Protein AF-A0A4Q7DS87-F1 (afdb_monomer_lite)

Secondary structure (DSSP, 8-state):
-----HHHHHHHHHHHHHHHHT-TTTGGGHHHHHHHHHHHHHHHHHH--SS-HHHHHHHHHHHHHHHHHHHHHHHHHS--SBSSHHHHHHHHHTT---TT-EEEEE--EEEEETTEEEEEETTTEEEEE-TTTTTT--TT-EEEEEE-S--EEETTEEEEEEEE-

pLDDT: mean 82.45, std 10.64, range [42.06, 93.94]

Sequence (165 aa):
MKKLNMNYLCLVIGISSMILSFFDGIRALSLPLGIIGVLLAIIFITKNKQGGKTLLILALIISFLSVPLAYSMTALSHHTDYPSVETFQKALDDNENLTGKTVRFKVTDVSAASGFYSVRAGDDIAFYISKTDIKGIQKGDTVTIKVKSKAADVLGIYLMNGKVE

Foldseek 3Di:
DPPDPLLVVLQVLLVVLQVLLQDPVRNVVSLVSLVVSQVSLVVCCVPDPDDRNVSSVVSNVSSVVSVVSSVVVVVVVPDAPAAAPVVVVVCVVVVHFQAQGKYKAAFQAWDDDPQWIWTDHPDAEIETEHPVQCPPDGHGDIWMWHFHDRWDGDPNHTYTYTGTD

Structure (mmCIF, N/CA/C/O backbone):
data_AF-A0A4Q7DS87-F1
#
_entry.id   AF-A0A4Q7DS87-F1
#
loop_
_atom_site.group_PDB
_atom_site.id
_atom_site.type_symbol
_atom_site.label_atom_id
_atom_site.label_alt_id
_atom_site.label_comp_id
_atom_site.label_asym_id
_atom_site.label_entity_id
_atom_site.label_seq_id
_atom_site.pdbx_PDB_ins_code
_atom_site.Cartn_x
_atom_site.Cartn_y
_atom_site.Cartn_z
_atom_site.occupancy
_atom_site.B_iso_or_equiv
_atom_site.auth_seq_id
_atom_site.auth_comp_id
_atom_site.auth_asym_id
_atom_site.auth_atom_id
_atom_site.pdbx_PDB_model_num
ATOM 1 N N . MET A 1 1 ? -33.649 21.245 30.836 1.00 42.06 1 MET A N 1
ATOM 2 C CA . MET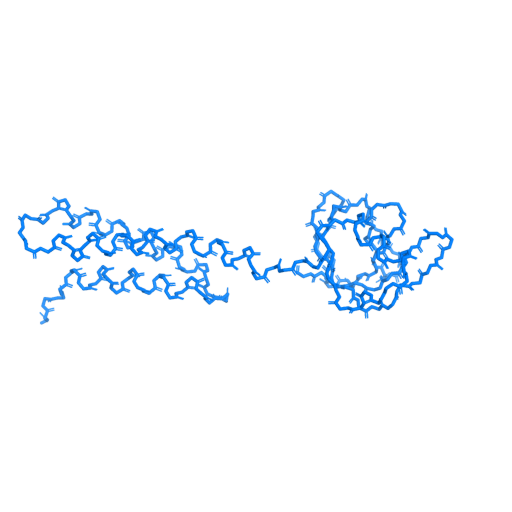 A 1 1 ? -32.709 20.339 30.134 1.00 42.06 1 MET A CA 1
ATOM 3 C C . MET A 1 1 ? -33.189 18.900 30.302 1.00 42.06 1 MET A C 1
ATOM 5 O O . MET A 1 1 ? -33.241 18.425 31.429 1.00 42.06 1 MET A O 1
ATOM 9 N N . LYS A 1 2 ? -33.628 18.231 29.222 1.00 48.12 2 LYS A N 1
ATOM 10 C CA . LYS A 1 2 ? -34.030 16.810 29.262 1.00 48.12 2 LYS A CA 1
ATOM 11 C C . LYS A 1 2 ? -32.826 15.976 29.717 1.00 48.12 2 LYS A C 1
ATOM 13 O O . LYS A 1 2 ? -31.748 16.145 29.155 1.00 48.12 2 LYS A O 1
ATOM 18 N N . LYS A 1 3 ? -32.998 15.102 30.718 1.00 55.47 3 LYS A N 1
ATOM 19 C CA . LYS A 1 3 ? -31.991 14.096 31.101 1.00 55.47 3 LYS A CA 1
ATOM 20 C C . LYS A 1 3 ? -31.642 13.296 29.847 1.00 55.47 3 LYS A C 1
ATOM 22 O O . LYS A 1 3 ? -32.454 12.495 29.390 1.00 55.47 3 LYS A O 1
ATOM 27 N N . LEU A 1 4 ? -30.474 13.560 29.268 1.00 59.34 4 LEU A N 1
ATOM 28 C CA . LEU A 1 4 ? -29.969 12.785 28.146 1.00 59.34 4 LEU A CA 1
ATOM 29 C C . LEU A 1 4 ? -29.864 11.333 28.624 1.00 59.34 4 LEU A C 1
ATOM 31 O O . LEU A 1 4 ? -29.213 11.058 29.635 1.00 59.34 4 LEU A O 1
ATOM 35 N N . ASN A 1 5 ? -30.573 10.418 27.966 1.00 77.94 5 ASN A N 1
ATOM 36 C CA . ASN A 1 5 ? -30.560 9.021 28.367 1.00 77.94 5 ASN A CA 1
ATOM 37 C C . ASN A 1 5 ? -29.197 8.431 27.992 1.00 77.94 5 ASN A C 1
ATOM 39 O O . ASN A 1 5 ? -28.902 8.197 26.822 1.00 77.94 5 ASN A O 1
ATOM 43 N N . MET A 1 6 ? -28.354 8.237 29.001 1.00 72.69 6 MET A N 1
ATOM 44 C CA . MET A 1 6 ? -26.935 7.939 28.824 1.00 72.69 6 MET A CA 1
ATOM 45 C C . MET A 1 6 ? -26.671 6.603 28.112 1.00 72.69 6 MET A C 1
ATOM 47 O O . MET A 1 6 ? -25.648 6.449 27.447 1.00 72.69 6 MET A O 1
ATOM 51 N N . ASN A 1 7 ? -27.636 5.677 28.157 1.00 76.81 7 ASN A N 1
ATOM 52 C CA . ASN A 1 7 ? -27.593 4.434 27.383 1.00 76.81 7 ASN A CA 1
ATOM 53 C C . ASN A 1 7 ? -27.665 4.707 25.871 1.00 76.81 7 ASN A C 1
ATOM 55 O O . ASN A 1 7 ? -26.935 4.093 25.098 1.00 76.81 7 ASN A O 1
ATOM 59 N N . TYR A 1 8 ? -28.508 5.658 25.453 1.00 79.88 8 TYR A N 1
ATOM 60 C CA . TYR A 1 8 ? -28.627 6.049 24.046 1.00 79.88 8 TYR A CA 1
ATOM 61 C C . TYR A 1 8 ? -27.374 6.772 23.565 1.00 79.88 8 TYR A C 1
ATOM 63 O O . TYR A 1 8 ? -26.959 6.555 22.435 1.00 79.88 8 TYR A O 1
ATOM 71 N N . LEU A 1 9 ? -26.734 7.574 24.422 1.00 82.38 9 LEU A N 1
ATOM 72 C CA . LEU A 1 9 ? -25.475 8.230 24.070 1.00 82.38 9 LEU A CA 1
ATOM 73 C C . LEU A 1 9 ? -24.378 7.201 23.749 1.00 82.38 9 LEU A C 1
ATOM 75 O O . LEU A 1 9 ? -23.743 7.304 22.705 1.00 82.38 9 LEU A O 1
ATOM 79 N N . CYS A 1 10 ? -24.196 6.183 24.598 1.00 79.75 10 CYS A N 1
ATOM 80 C CA . CYS A 1 10 ? -23.199 5.131 24.360 1.00 79.75 10 CYS A CA 1
ATOM 81 C C . CYS A 1 10 ? -23.488 4.351 23.069 1.00 79.75 10 CYS A C 1
ATOM 83 O O . CYS A 1 10 ? -22.575 4.054 22.303 1.00 79.75 10 CYS A O 1
ATOM 85 N N . LEU A 1 11 ? -24.764 4.055 22.808 1.00 81.38 11 LEU A N 1
ATOM 86 C CA . LEU A 1 11 ? -25.187 3.350 21.602 1.00 81.38 11 LEU A CA 1
ATOM 87 C C . LEU A 1 11 ? -24.961 4.191 20.336 1.00 81.38 11 LEU A C 1
ATOM 89 O O . LEU A 1 11 ? -24.443 3.673 19.353 1.00 81.38 11 LEU A O 1
ATOM 93 N N . VAL A 1 12 ? -25.273 5.490 20.371 1.00 86.12 12 VAL A N 1
ATOM 94 C CA . VAL A 1 12 ? -25.008 6.412 19.254 1.00 86.12 12 VAL A CA 1
ATOM 95 C C . VAL A 1 12 ? -23.510 6.527 18.982 1.00 86.12 12 VAL A C 1
ATOM 97 O O . VAL A 1 12 ? -23.111 6.503 17.820 1.00 86.12 12 VAL A O 1
ATOM 100 N N . ILE A 1 13 ? -22.676 6.602 20.025 1.00 85.38 13 ILE A N 1
ATOM 101 C CA . ILE A 1 13 ? -21.213 6.646 19.881 1.00 85.38 13 ILE A CA 1
ATOM 102 C C . ILE A 1 13 ? -20.694 5.360 19.224 1.00 85.38 13 ILE A C 1
ATOM 104 O O . ILE A 1 13 ? -19.942 5.449 18.257 1.00 85.38 13 ILE A O 1
ATOM 108 N N . GLY A 1 14 ? -21.139 4.184 19.683 1.00 81.50 14 GLY A N 1
ATOM 109 C CA . GLY A 1 14 ? -20.726 2.901 19.105 1.00 81.50 14 GLY A CA 1
ATOM 110 C C . GLY A 1 14 ? -21.182 2.719 17.654 1.00 81.50 14 GLY A C 1
ATOM 111 O O . GLY A 1 14 ? -20.397 2.322 16.798 1.00 81.50 14 GLY A O 1
ATOM 112 N N . ILE A 1 15 ? -22.432 3.072 17.335 1.00 84.69 15 ILE A N 1
ATOM 113 C CA . ILE A 1 15 ? -22.921 3.032 15.946 1.00 84.69 15 ILE A CA 1
ATOM 114 C C . ILE A 1 15 ? -22.125 4.004 15.072 1.00 84.69 15 ILE A C 1
ATOM 116 O O . ILE A 1 15 ? -21.725 3.648 13.967 1.00 84.69 15 ILE A O 1
ATOM 120 N N . SER A 1 16 ? -21.850 5.211 15.566 1.00 84.69 16 SER A N 1
ATOM 121 C CA . SER A 1 16 ? -21.072 6.203 14.821 1.00 84.69 16 SER A CA 1
ATOM 122 C C . SER A 1 16 ? -19.641 5.724 14.575 1.00 84.69 16 SER A C 1
ATOM 124 O O . SER A 1 16 ?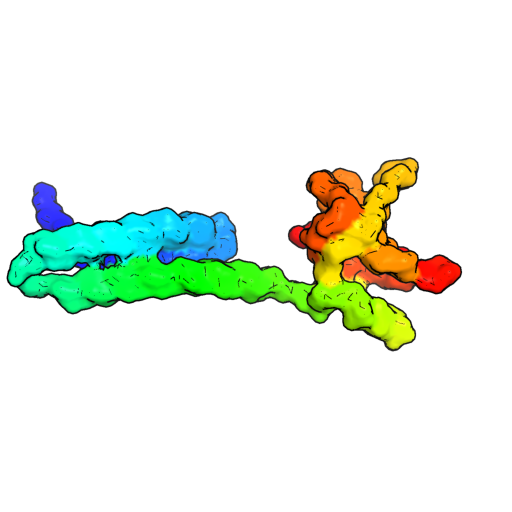 -19.148 5.875 13.461 1.00 84.69 16 SER A O 1
ATOM 126 N N . SER A 1 17 ? -18.982 5.096 15.558 1.00 85.56 17 SER A N 1
ATOM 127 C CA . SER A 1 17 ? -17.633 4.545 15.365 1.00 85.56 17 SER A CA 1
ATOM 128 C C . SER A 1 17 ? -17.635 3.426 14.325 1.00 85.56 17 SER A C 1
ATOM 130 O O . SER A 1 17 ? -16.766 3.388 13.454 1.00 85.56 17 SER A O 1
ATOM 132 N N . MET A 1 18 ? -18.655 2.566 14.350 1.00 82.88 18 MET A N 1
ATOM 133 C CA . MET A 1 18 ? -18.830 1.513 13.358 1.00 82.88 18 MET A CA 1
ATOM 134 C C . MET A 1 18 ? -19.063 2.087 11.957 1.00 82.88 18 MET A C 1
ATOM 136 O O . MET A 1 18 ? -18.384 1.668 11.027 1.00 82.88 18 MET A O 1
ATOM 140 N N . ILE A 1 19 ? -19.943 3.077 11.788 1.00 85.69 19 ILE A N 1
ATOM 141 C CA . ILE A 1 19 ? -20.184 3.717 10.484 1.00 85.69 19 ILE A CA 1
ATOM 142 C C . ILE A 1 19 ? -18.905 4.382 9.960 1.00 85.69 19 ILE A C 1
ATOM 144 O O . ILE A 1 19 ? -18.538 4.181 8.805 1.00 85.69 19 ILE A O 1
ATOM 148 N N . LEU A 1 20 ? -18.186 5.120 10.809 1.00 84.12 20 LEU A N 1
ATOM 149 C CA . LEU A 1 20 ? -16.932 5.781 10.432 1.00 84.12 20 LEU A CA 1
ATOM 150 C C . LEU A 1 20 ? -15.849 4.793 9.987 1.00 84.12 20 LEU A C 1
ATOM 152 O O . LEU A 1 20 ? -15.017 5.153 9.158 1.00 84.12 20 LEU A O 1
ATOM 156 N N . SER A 1 21 ? -15.868 3.551 10.483 1.00 80.94 21 SER A N 1
ATOM 157 C CA . SER A 1 21 ? -14.902 2.526 10.068 1.00 80.94 21 SER A CA 1
ATOM 158 C C . SER A 1 21 ? -14.974 2.200 8.568 1.00 80.94 21 SER A C 1
ATOM 160 O O . SER A 1 21 ? -13.976 1.772 7.988 1.00 80.94 21 SER A O 1
ATOM 162 N N . PHE A 1 22 ? -16.103 2.478 7.907 1.00 79.25 22 PHE A N 1
ATOM 163 C CA . PHE A 1 22 ? -16.284 2.238 6.474 1.00 79.25 22 PHE A CA 1
ATOM 164 C C . PHE A 1 22 ? -15.752 3.368 5.578 1.00 79.25 22 PHE A C 1
ATOM 166 O O . PHE A 1 22 ? -15.488 3.121 4.406 1.00 79.25 22 PHE A O 1
ATOM 173 N N . PHE A 1 23 ? -15.545 4.586 6.089 1.00 79.94 23 PHE A N 1
ATOM 174 C CA . PHE A 1 23 ? -15.173 5.744 5.262 1.00 79.94 23 PHE A CA 1
ATOM 175 C C . PHE A 1 23 ? -13.662 6.002 5.272 1.00 79.94 23 PHE A C 1
ATOM 177 O O . PHE A 1 23 ? -13.151 6.536 6.252 1.00 79.94 23 PHE A O 1
ATOM 184 N N . ASP A 1 24 ? -12.958 5.712 4.170 1.00 68.62 24 ASP A N 1
ATOM 185 C CA . ASP A 1 24 ? -11.487 5.819 4.069 1.00 68.62 24 ASP A CA 1
ATOM 186 C C . ASP A 1 24 ? -10.922 7.169 4.554 1.00 68.62 24 ASP A C 1
ATOM 188 O O . ASP A 1 24 ? -9.965 7.198 5.324 1.00 68.62 24 ASP A O 1
ATOM 192 N N . GLY A 1 25 ? -11.544 8.293 4.181 1.00 71.69 25 GLY A N 1
ATOM 193 C CA . GLY A 1 25 ? -11.026 9.631 4.506 1.00 71.69 25 GLY A CA 1
ATOM 194 C C . GLY A 1 25 ? -11.108 10.028 5.986 1.00 71.69 25 GLY A C 1
ATOM 195 O O . GLY A 1 25 ? -10.338 10.870 6.438 1.00 71.69 25 GLY A O 1
ATOM 196 N N . ILE A 1 26 ? -12.027 9.431 6.752 1.00 81.19 26 ILE A N 1
ATOM 197 C CA . ILE A 1 26 ? -12.259 9.756 8.173 1.00 81.19 26 ILE A CA 1
ATOM 198 C C . ILE A 1 26 ? -12.168 8.527 9.081 1.00 81.19 26 ILE A C 1
ATOM 200 O O . ILE A 1 26 ? -12.454 8.613 10.276 1.00 81.19 26 ILE A O 1
ATOM 204 N N . ARG A 1 27 ? -11.714 7.389 8.542 1.00 79.94 27 ARG A N 1
ATOM 205 C CA . ARG A 1 27 ? -11.611 6.108 9.250 1.00 79.94 27 ARG A CA 1
ATOM 206 C C . ARG A 1 27 ? -10.768 6.214 10.510 1.00 79.94 27 ARG A C 1
ATOM 208 O O . ARG A 1 27 ? -11.112 5.603 11.519 1.00 79.94 27 ARG A O 1
ATOM 215 N N . ALA A 1 28 ? -9.715 7.030 10.497 1.00 79.88 28 ALA A N 1
ATOM 216 C CA . ALA A 1 28 ? -8.871 7.268 11.666 1.00 79.88 28 ALA A CA 1
ATOM 217 C C . ALA A 1 28 ? -9.656 7.802 12.882 1.00 79.88 28 ALA A C 1
ATOM 219 O O . ALA A 1 28 ? -9.251 7.555 14.014 1.00 79.88 28 ALA A O 1
ATOM 220 N N . LEU A 1 29 ? -10.801 8.470 12.671 1.00 83.62 29 LEU A N 1
ATOM 221 C CA . LEU A 1 29 ? -11.678 8.953 13.743 1.00 83.62 29 LEU A CA 1
ATOM 222 C C . LEU A 1 29 ? -12.526 7.840 14.377 1.00 83.62 29 LEU A C 1
ATOM 224 O O . LEU A 1 29 ? -12.981 8.002 15.508 1.00 83.62 29 LEU A O 1
ATOM 228 N N . SER A 1 30 ? -12.712 6.701 13.698 1.00 85.25 30 SER A N 1
ATOM 229 C CA . SER A 1 30 ? -13.453 5.557 14.256 1.00 85.25 30 SER A CA 1
ATOM 230 C C . SER A 1 30 ? -12.769 4.977 15.496 1.00 85.25 30 SER A C 1
ATOM 232 O O . SER A 1 30 ? -13.447 4.578 16.439 1.00 85.25 30 SER A O 1
ATOM 234 N N . LEU A 1 31 ? -11.434 4.998 15.534 1.00 82.12 31 LEU A N 1
ATOM 235 C CA . LEU A 1 31 ? -10.625 4.420 16.604 1.00 82.12 31 LEU A CA 1
ATOM 236 C C . LEU A 1 31 ? -10.748 5.189 17.934 1.00 82.12 31 LEU A C 1
ATOM 238 O O . LEU A 1 31 ? -11.162 4.575 18.920 1.00 82.12 31 LEU A O 1
ATOM 242 N N . PRO A 1 32 ? -10.473 6.509 18.011 1.00 84.56 32 PRO A N 1
ATOM 243 C CA . PRO A 1 32 ? -10.670 7.257 19.250 1.00 84.56 32 PRO A CA 1
ATOM 244 C C . PRO A 1 32 ? -12.140 7.242 19.686 1.00 84.56 32 PRO A C 1
ATOM 246 O O . PRO A 1 32 ? -12.419 7.128 20.878 1.00 84.56 32 PRO A O 1
ATOM 249 N N . LEU A 1 33 ? -13.087 7.278 18.740 1.00 84.88 33 LEU A N 1
ATOM 250 C CA . LEU A 1 33 ? -14.515 7.245 19.052 1.00 84.88 33 LEU A CA 1
ATOM 251 C C . LEU A 1 33 ? -14.959 5.882 19.614 1.00 84.88 33 LEU A C 1
ATOM 253 O O . LEU A 1 33 ? -15.713 5.836 20.586 1.00 84.88 33 LEU A O 1
ATOM 257 N N . GLY A 1 34 ? -14.439 4.783 19.062 1.00 81.94 34 GLY A N 1
ATOM 258 C CA . GLY A 1 34 ? -14.659 3.427 19.564 1.00 81.94 34 GLY A CA 1
ATOM 259 C C . GLY A 1 34 ? -14.084 3.227 20.968 1.00 81.94 34 GLY A C 1
ATOM 260 O O . GLY A 1 34 ? -14.773 2.695 21.837 1.00 81.94 34 GLY A O 1
ATOM 261 N N . ILE A 1 35 ? -12.871 3.730 21.239 1.00 84.38 35 ILE A N 1
ATOM 262 C CA . ILE A 1 35 ? -12.259 3.687 22.582 1.00 84.38 35 ILE A CA 1
ATOM 263 C C . ILE A 1 35 ? -13.118 4.452 23.596 1.00 84.38 35 ILE A C 1
ATOM 265 O O . ILE A 1 35 ? -13.406 3.932 24.676 1.00 84.38 35 ILE A O 1
ATOM 269 N N . ILE A 1 36 ? -13.571 5.661 23.246 1.00 85.75 36 ILE A N 1
ATOM 270 C CA . ILE A 1 36 ? -14.464 6.460 24.098 1.00 85.75 36 ILE A CA 1
ATOM 271 C C . ILE A 1 36 ? -15.769 5.698 24.369 1.00 85.75 36 ILE A C 1
ATOM 273 O O . ILE A 1 36 ? -16.215 5.638 25.517 1.00 85.75 36 ILE A O 1
ATOM 277 N N . GLY A 1 37 ? -16.353 5.070 23.342 1.00 82.38 37 GLY A N 1
ATOM 278 C CA . GLY A 1 37 ? -17.555 4.242 23.468 1.00 82.38 37 GLY A CA 1
ATOM 279 C C . GLY A 1 37 ? -17.377 3.074 24.441 1.00 82.38 37 GLY A C 1
ATOM 280 O O . GLY A 1 37 ? -18.214 2.877 25.325 1.00 82.38 37 GLY A O 1
ATOM 281 N N . VAL A 1 38 ? -16.257 2.349 24.344 1.00 82.50 38 VAL A N 1
ATOM 282 C CA . VAL A 1 38 ? -15.924 1.236 25.250 1.00 82.50 38 VAL A CA 1
ATOM 283 C C . VAL A 1 38 ? -15.750 1.722 26.691 1.00 82.50 38 VAL A C 1
ATOM 285 O O . VAL A 1 38 ? -16.360 1.159 27.602 1.00 82.50 38 VAL A O 1
ATOM 288 N N . LEU A 1 39 ? -14.967 2.783 26.914 1.00 84.88 39 LEU A N 1
ATOM 289 C CA . LEU A 1 39 ? -14.719 3.320 28.257 1.00 84.88 39 LEU A CA 1
ATOM 290 C C . LEU A 1 39 ? -16.015 3.785 28.931 1.00 84.88 39 LEU A C 1
ATOM 292 O O . LEU A 1 39 ? -16.269 3.444 30.089 1.00 84.88 39 LEU A O 1
ATOM 296 N N . LEU A 1 40 ? -16.865 4.513 28.200 1.00 82.50 40 LEU A N 1
ATOM 297 C CA . LEU A 1 40 ? -18.162 4.956 28.711 1.00 82.50 40 LEU A CA 1
ATOM 298 C C . LEU A 1 40 ? -19.073 3.768 29.031 1.00 82.50 40 LEU A C 1
ATOM 300 O O . LEU A 1 40 ? -19.661 3.732 30.115 1.00 82.50 40 LEU A O 1
ATOM 304 N N . ALA A 1 41 ? -19.148 2.767 28.150 1.00 80.56 41 ALA A N 1
ATOM 305 C CA . ALA A 1 41 ? -19.952 1.574 28.391 1.00 80.56 41 ALA A CA 1
ATOM 306 C C . ALA A 1 41 ? -19.502 0.825 29.662 1.00 80.56 41 ALA A C 1
ATOM 308 O O . ALA A 1 41 ? -20.345 0.486 30.492 1.00 80.56 41 ALA A O 1
ATOM 309 N N . ILE A 1 42 ? -18.193 0.642 29.880 1.00 81.50 42 ILE A N 1
ATOM 310 C CA . ILE A 1 42 ? -17.648 -0.032 31.077 1.00 81.50 42 ILE A CA 1
ATOM 311 C C . ILE A 1 42 ? -17.982 0.740 32.364 1.00 81.50 42 ILE A C 1
ATOM 313 O O . ILE A 1 42 ? -18.456 0.151 33.344 1.00 81.50 42 ILE A O 1
ATOM 317 N N . ILE A 1 43 ? -17.778 2.062 32.370 1.00 81.94 43 ILE A N 1
ATOM 318 C CA . ILE A 1 43 ? -18.071 2.917 33.534 1.00 81.94 43 ILE A CA 1
ATOM 319 C C . ILE A 1 43 ? -19.565 2.862 33.884 1.00 81.94 43 ILE A C 1
ATOM 321 O O . ILE A 1 43 ? -19.939 2.804 35.058 1.00 81.94 43 ILE A O 1
ATOM 325 N N . PHE A 1 44 ? -20.443 2.853 32.880 1.00 76.19 44 PHE A N 1
ATOM 326 C CA . PHE A 1 44 ? -21.884 2.806 33.118 1.00 76.19 44 PHE A CA 1
ATOM 327 C C . PHE A 1 44 ? -22.390 1.415 33.500 1.00 76.19 44 PHE A C 1
ATOM 329 O O . PHE A 1 44 ? -23.280 1.320 34.344 1.00 76.19 44 PHE A O 1
ATOM 336 N N . ILE A 1 45 ? -21.809 0.338 32.967 1.00 76.44 45 ILE A N 1
ATOM 337 C CA . ILE A 1 45 ? -22.139 -1.032 33.389 1.00 76.44 45 ILE A CA 1
ATOM 338 C C . ILE A 1 45 ? -21.795 -1.239 34.872 1.00 76.44 45 ILE A C 1
ATOM 340 O O . ILE A 1 45 ? -22.590 -1.828 35.604 1.00 76.44 45 ILE A O 1
ATOM 344 N N . THR A 1 46 ? -20.650 -0.721 35.327 1.00 75.31 46 THR A N 1
ATOM 345 C CA . THR A 1 46 ? -20.196 -0.856 36.724 1.00 75.31 46 THR A CA 1
ATOM 346 C C . THR A 1 46 ? -20.979 0.024 37.701 1.00 75.31 46 THR A C 1
ATOM 348 O O . THR A 1 46 ? -21.233 -0.397 38.829 1.00 75.31 46 THR A O 1
ATOM 351 N N . LYS A 1 47 ? -21.423 1.217 37.281 1.00 72.38 47 LYS A N 1
ATOM 352 C CA . LYS A 1 47 ? -22.222 2.122 38.129 1.00 72.38 47 LYS A CA 1
ATOM 353 C C . LYS A 1 47 ? -23.721 1.812 38.169 1.00 72.38 47 LYS A C 1
ATOM 355 O O . LYS A 1 47 ? -24.383 2.195 39.133 1.00 72.38 47 LYS A O 1
ATOM 360 N N . ASN A 1 48 ? -24.288 1.172 37.146 1.00 62.75 48 ASN A N 1
ATOM 361 C CA . ASN A 1 48 ? -25.742 1.088 37.000 1.00 62.75 48 ASN A CA 1
ATOM 362 C C . ASN A 1 48 ? -26.332 -0.213 37.592 1.00 62.75 48 ASN A C 1
ATOM 364 O O . ASN A 1 48 ? -26.177 -1.304 37.038 1.00 62.75 48 ASN A O 1
ATOM 368 N N . LYS A 1 49 ? -27.054 -0.099 38.720 1.00 55.34 49 LYS A N 1
ATOM 369 C CA . LYS A 1 49 ? -27.684 -1.236 39.427 1.00 55.34 49 LYS A CA 1
ATOM 370 C C . LYS A 1 49 ? -29.024 -1.702 38.833 1.00 55.34 49 LYS A C 1
ATOM 372 O O . LYS A 1 49 ? -29.433 -2.817 39.142 1.00 55.34 49 LYS A O 1
ATOM 377 N N . GLN A 1 50 ? -29.688 -0.935 37.961 1.00 48.12 50 GLN A N 1
ATOM 378 C CA . GLN A 1 50 ? -31.035 -1.283 37.480 1.00 48.12 50 GLN A CA 1
ATOM 379 C C . GLN A 1 50 ? -31.277 -0.898 36.006 1.00 48.12 50 GLN A C 1
ATOM 381 O O . GLN A 1 50 ? -31.094 0.245 35.601 1.00 48.12 50 GLN A O 1
ATOM 386 N N . GLY A 1 51 ? -31.720 -1.876 35.204 1.00 53.88 51 GLY A N 1
ATOM 387 C CA . GLY A 1 51 ? -32.616 -1.659 34.055 1.00 53.88 51 GLY A CA 1
ATOM 388 C C . GLY A 1 51 ? -32.054 -1.346 32.658 1.00 53.88 51 GLY A C 1
ATOM 389 O O . GLY A 1 51 ? -32.851 -1.230 31.739 1.00 53.88 51 GLY A O 1
ATOM 390 N N . GLY A 1 52 ? -30.737 -1.227 32.440 1.00 61.06 52 GLY A N 1
ATOM 391 C CA . GLY A 1 52 ? -30.186 -0.830 31.121 1.00 61.06 52 GLY A CA 1
ATOM 392 C C . GLY A 1 52 ? -29.001 -1.646 30.599 1.00 61.06 52 GLY A C 1
ATOM 393 O O . GLY A 1 52 ? -28.347 -1.231 29.645 1.00 61.06 52 GLY A O 1
ATOM 394 N N . LYS A 1 53 ? -28.683 -2.781 31.234 1.00 68.38 53 LYS A N 1
ATOM 395 C CA . LYS A 1 53 ? -27.428 -3.513 30.988 1.00 68.38 53 LYS A CA 1
ATOM 396 C C . LYS A 1 53 ? -27.324 -4.076 29.567 1.00 68.38 53 LYS A C 1
ATOM 398 O O . LYS A 1 53 ? -26.244 -4.041 28.997 1.00 68.38 53 LYS A O 1
ATOM 403 N N . THR A 1 54 ? -28.426 -4.533 28.974 1.00 74.25 54 THR A N 1
ATOM 404 C CA . THR A 1 54 ? -28.442 -5.116 27.619 1.00 74.25 54 THR A CA 1
ATOM 405 C C . THR A 1 54 ? -28.043 -4.110 26.539 1.00 74.25 54 THR A C 1
ATOM 407 O O . THR A 1 54 ? -27.202 -4.418 25.702 1.00 74.25 54 THR A O 1
ATOM 410 N N . LEU A 1 55 ? -28.571 -2.883 26.596 1.00 71.44 55 LEU A N 1
ATOM 411 C CA . LEU A 1 55 ? -28.215 -1.801 25.669 1.00 71.44 55 LEU A CA 1
ATOM 412 C C . LEU A 1 55 ? -26.748 -1.376 25.805 1.00 71.44 55 LEU A C 1
ATOM 414 O O . LEU A 1 55 ? -26.087 -1.117 24.803 1.00 71.44 55 LEU A O 1
ATOM 418 N N . LEU A 1 56 ? -26.225 -1.329 27.033 1.00 76.25 56 LEU A N 1
ATOM 419 C CA . LEU A 1 56 ? -24.822 -0.987 27.278 1.00 76.25 56 LEU A CA 1
ATOM 420 C C . LEU A 1 56 ? -23.866 -2.093 26.812 1.00 76.25 56 LEU A C 1
ATOM 422 O O . LEU A 1 56 ? -22.823 -1.790 26.242 1.00 76.25 56 LEU A O 1
ATOM 426 N N . ILE A 1 57 ? -24.235 -3.364 27.003 1.00 80.25 57 ILE A N 1
ATOM 427 C CA . ILE A 1 57 ? -23.481 -4.511 26.478 1.00 80.25 57 ILE A CA 1
ATOM 428 C C . ILE A 1 57 ? -23.475 -4.482 24.945 1.00 80.25 57 ILE A C 1
ATOM 430 O O . ILE A 1 57 ? -22.427 -4.676 24.337 1.00 80.25 57 ILE A O 1
ATOM 434 N N . LEU A 1 58 ? -24.610 -4.175 24.311 1.00 79.69 58 LEU A N 1
ATOM 435 C CA . LEU A 1 58 ? -24.682 -4.033 22.857 1.00 79.69 58 LEU A CA 1
ATOM 436 C C . LEU A 1 58 ? -23.768 -2.902 22.353 1.00 79.69 58 LEU A C 1
ATOM 438 O O . LEU A 1 58 ? -23.009 -3.102 21.408 1.00 79.69 58 LEU A O 1
ATOM 442 N N . ALA A 1 59 ? -23.783 -1.740 23.015 1.00 78.19 59 ALA A 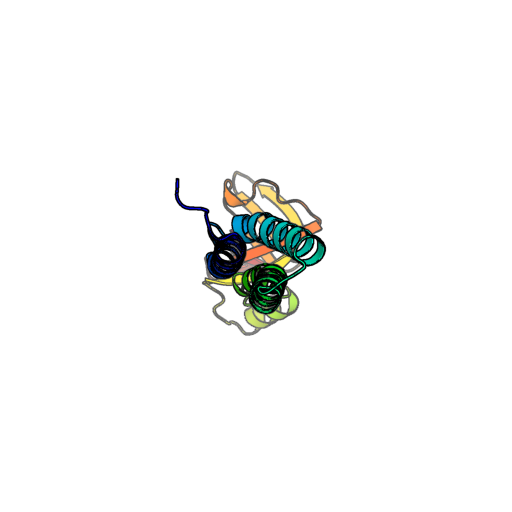N 1
ATOM 443 C CA . ALA A 1 59 ? -22.903 -0.619 22.684 1.00 78.19 59 ALA A CA 1
ATOM 444 C C . ALA A 1 59 ? -21.414 -0.975 22.840 1.00 78.19 59 ALA A C 1
ATOM 446 O O . ALA A 1 59 ? -20.599 -0.589 21.999 1.00 78.19 59 ALA A O 1
ATOM 447 N N . LEU A 1 60 ? -21.065 -1.745 23.877 1.00 83.19 60 LEU A N 1
ATOM 448 C CA . LEU A 1 60 ? -19.711 -2.256 24.091 1.00 83.19 60 LEU A CA 1
ATOM 449 C C . LEU A 1 60 ? -19.275 -3.161 22.932 1.00 83.19 60 LEU A C 1
ATOM 451 O O . LEU A 1 60 ? -18.200 -2.953 22.377 1.00 83.19 60 LEU A O 1
ATOM 455 N N . ILE A 1 61 ? -20.118 -4.127 22.545 1.00 85.56 61 ILE A N 1
ATOM 456 C CA . ILE A 1 61 ? -19.824 -5.070 21.457 1.00 85.56 61 ILE A CA 1
ATOM 457 C C . ILE A 1 61 ? -19.612 -4.316 20.143 1.00 85.56 61 ILE A C 1
ATOM 459 O O . ILE A 1 61 ? -18.606 -4.536 19.478 1.00 85.56 61 ILE A O 1
ATOM 463 N N . ILE A 1 62 ? -20.513 -3.393 19.793 1.00 81.62 62 ILE A N 1
ATOM 464 C CA . ILE A 1 62 ? -20.420 -2.611 18.550 1.00 81.62 62 ILE A CA 1
ATOM 465 C C . ILE A 1 62 ? -19.148 -1.750 18.538 1.00 81.62 62 ILE A C 1
ATOM 467 O O . ILE A 1 62 ? -18.421 -1.729 17.545 1.00 81.62 62 ILE A O 1
ATOM 471 N N . SER A 1 63 ? -18.838 -1.083 19.654 1.00 83.19 63 SER A N 1
ATOM 472 C CA . SER A 1 63 ? -17.633 -0.251 19.763 1.00 83.19 63 SER A CA 1
ATOM 473 C C . SER A 1 63 ? -16.362 -1.096 19.655 1.00 83.19 63 SER A C 1
ATOM 475 O O . SER A 1 63 ? -15.436 -0.725 18.935 1.00 83.19 63 SER A O 1
ATOM 477 N N . PHE A 1 64 ? -16.332 -2.263 20.303 1.00 82.25 64 PHE A N 1
ATOM 478 C CA . PHE A 1 64 ? -15.202 -3.186 20.232 1.00 82.25 64 PHE A CA 1
ATOM 479 C C . PHE A 1 64 ? -15.010 -3.753 18.822 1.00 82.25 64 PHE A C 1
ATOM 481 O O . PHE A 1 64 ? -13.884 -3.808 18.335 1.00 82.25 64 PHE A O 1
ATOM 488 N N . LEU A 1 65 ? -16.101 -4.111 18.139 1.00 84.38 65 LEU A N 1
ATOM 489 C CA . LEU A 1 65 ? -16.065 -4.670 16.788 1.00 84.38 65 LEU A CA 1
ATOM 490 C C . LEU A 1 65 ? -15.642 -3.636 15.731 1.00 84.38 65 LEU A C 1
ATOM 492 O O . LEU A 1 65 ? -15.069 -4.010 14.711 1.00 84.38 65 LEU A O 1
ATOM 496 N N . SER A 1 66 ? -15.871 -2.341 15.982 1.00 81.00 66 SER A N 1
ATOM 497 C CA . SER A 1 66 ? -15.500 -1.265 15.051 1.00 81.00 66 SER A CA 1
ATOM 498 C C . SER A 1 66 ? -13.986 -1.135 14.828 1.00 81.00 66 SER A C 1
ATOM 500 O O . SER A 1 66 ? -13.557 -0.776 13.732 1.00 81.00 66 SER A O 1
ATOM 502 N N . VAL A 1 67 ? -13.170 -1.496 15.825 1.00 76.19 67 VAL A N 1
ATOM 503 C CA . VAL A 1 67 ? -11.702 -1.412 15.751 1.00 76.19 67 VAL A CA 1
ATOM 504 C C . VAL A 1 67 ? -11.113 -2.405 14.734 1.00 76.19 67 VAL A C 1
ATOM 506 O O . VAL A 1 67 ? -10.474 -1.951 13.784 1.00 76.19 67 VAL A O 1
ATOM 509 N N . PRO A 1 68 ? -11.327 -3.735 14.839 1.00 79.31 68 PRO A N 1
ATOM 510 C CA . PRO A 1 68 ? -10.829 -4.677 13.837 1.00 79.31 68 PRO A CA 1
ATOM 511 C C . PRO A 1 68 ? -11.470 -4.463 12.458 1.00 79.31 68 PRO A C 1
ATOM 513 O O . PRO A 1 68 ? -10.821 -4.720 11.442 1.00 79.31 68 PRO A O 1
ATOM 516 N N . LEU A 1 69 ? -12.704 -3.944 12.388 1.00 78.38 69 LEU A N 1
ATOM 517 C CA . LEU A 1 69 ? -13.332 -3.586 11.113 1.00 78.38 69 LEU A CA 1
ATOM 518 C C . LEU A 1 69 ? -12.572 -2.461 10.396 1.00 78.38 69 LEU A C 1
ATOM 520 O O . LEU A 1 69 ? -12.282 -2.573 9.209 1.00 78.38 69 LEU A O 1
ATOM 524 N N . ALA A 1 70 ? -12.182 -1.407 11.117 1.00 73.31 70 ALA A N 1
ATOM 525 C CA . ALA A 1 70 ? -11.389 -0.321 10.545 1.00 73.31 70 ALA A CA 1
ATOM 526 C C . ALA A 1 70 ? -10.029 -0.826 10.020 1.00 73.31 70 ALA A C 1
ATOM 528 O O . ALA A 1 70 ? -9.608 -0.476 8.914 1.00 73.31 70 ALA A O 1
ATOM 529 N N . TYR A 1 71 ? -9.352 -1.699 10.772 1.00 70.69 71 TYR A N 1
ATOM 530 C CA . TYR A 1 71 ? -8.076 -2.273 10.335 1.00 70.69 71 TYR A CA 1
ATOM 531 C C . TYR A 1 71 ? -8.225 -3.192 9.114 1.00 70.69 71 TYR A C 1
ATOM 533 O O . TYR A 1 71 ? -7.460 -3.066 8.159 1.00 70.69 71 TYR A O 1
ATOM 541 N N . SER A 1 72 ? -9.227 -4.074 9.103 1.00 69.38 72 SER A N 1
ATOM 542 C CA . SER A 1 72 ? -9.467 -4.988 7.974 1.00 69.38 72 SER A CA 1
ATOM 543 C C . SER A 1 72 ? -9.869 -4.254 6.695 1.00 69.38 72 SER A C 1
ATOM 545 O O . SER A 1 72 ? -9.359 -4.581 5.626 1.00 69.38 72 SER A O 1
ATOM 547 N N . MET A 1 73 ? -10.689 -3.206 6.792 1.00 67.31 73 MET A N 1
ATOM 548 C CA . MET A 1 73 ? -11.037 -2.375 5.635 1.00 67.31 73 MET A CA 1
ATOM 549 C C . MET A 1 73 ? -9.832 -1.629 5.057 1.00 67.31 73 MET A C 1
ATOM 551 O O . MET A 1 73 ? -9.761 -1.429 3.851 1.00 67.31 73 MET A O 1
ATOM 555 N N . THR A 1 74 ? -8.849 -1.278 5.892 1.00 63.12 74 THR A N 1
ATOM 556 C CA . THR A 1 74 ? -7.600 -0.644 5.434 1.00 63.12 74 THR A CA 1
ATOM 557 C C . THR A 1 74 ? -6.707 -1.628 4.678 1.00 63.12 74 THR A C 1
ATOM 559 O O . THR A 1 74 ? -6.058 -1.260 3.704 1.00 63.12 74 THR A O 1
ATOM 562 N N . ALA A 1 75 ? -6.704 -2.901 5.078 1.00 59.66 75 ALA A N 1
ATOM 563 C CA . ALA A 1 75 ? -6.035 -3.948 4.312 1.00 59.66 75 ALA A CA 1
ATOM 564 C C . ALA A 1 75 ? -6.740 -4.222 2.971 1.00 59.66 75 ALA A C 1
ATOM 566 O O . ALA A 1 75 ? -6.079 -4.544 1.988 1.00 59.66 75 ALA A O 1
ATOM 567 N N . LEU A 1 76 ? -8.068 -4.070 2.920 1.00 57.19 76 LEU A N 1
ATOM 568 C CA . LEU A 1 76 ? -8.861 -4.314 1.714 1.00 57.19 76 LEU A CA 1
ATOM 569 C C . LEU A 1 76 ? -8.788 -3.160 0.698 1.00 57.19 76 LEU A C 1
ATOM 571 O O . LEU A 1 76 ? -8.860 -3.405 -0.503 1.00 57.19 76 LEU A O 1
ATOM 575 N N . SER A 1 77 ? -8.615 -1.916 1.159 1.00 56.09 77 SER A N 1
ATOM 576 C CA . SER A 1 77 ? -8.524 -0.731 0.293 1.00 56.09 77 SER A CA 1
ATOM 577 C C . SER A 1 77 ? -7.203 -0.626 -0.481 1.00 56.09 77 SER A C 1
ATOM 579 O O . SER A 1 77 ? -7.148 0.073 -1.488 1.00 56.09 77 SER A O 1
ATOM 581 N N . HIS A 1 78 ? -6.156 -1.344 -0.064 1.00 62.09 78 HIS A N 1
ATOM 582 C CA . HIS A 1 78 ? -4.878 -1.434 -0.779 1.00 62.09 78 HIS A CA 1
ATOM 583 C C . HIS A 1 78 ? -4.740 -2.790 -1.479 1.00 62.09 78 HIS A C 1
ATOM 585 O O . HIS A 1 78 ? -3.862 -3.591 -1.155 1.00 62.09 78 HIS A O 1
ATOM 591 N N . HIS A 1 79 ? -5.628 -3.071 -2.436 1.00 69.81 79 HIS A N 1
ATOM 592 C CA . HIS A 1 79 ? -5.487 -4.254 -3.279 1.00 69.81 79 HIS A CA 1
ATOM 593 C C . HIS A 1 79 ? -4.252 -4.100 -4.176 1.00 69.81 79 HIS A C 1
ATOM 595 O O . HIS A 1 79 ? -4.232 -3.282 -5.095 1.00 69.81 79 HIS A O 1
ATOM 601 N N . THR A 1 80 ? -3.203 -4.865 -3.877 1.00 82.88 80 THR A N 1
ATOM 602 C CA . THR A 1 80 ? -2.025 -4.974 -4.738 1.00 82.88 80 THR A CA 1
ATOM 603 C C . THR A 1 80 ? -2.244 -6.102 -5.742 1.00 82.88 80 THR A C 1
ATOM 605 O O . THR A 1 80 ? -2.428 -7.241 -5.316 1.00 82.88 80 THR A O 1
ATOM 608 N N . ASP A 1 81 ? -2.198 -5.808 -7.045 1.00 90.00 81 ASP A N 1
ATOM 609 C CA . ASP A 1 81 ? -2.349 -6.833 -8.090 1.00 90.00 81 ASP A CA 1
ATOM 610 C C . ASP A 1 81 ? -1.228 -7.888 -8.006 1.00 90.00 81 ASP A C 1
ATOM 612 O O . ASP A 1 81 ? -1.482 -9.082 -8.151 1.00 90.00 81 ASP A O 1
ATOM 616 N N . TYR A 1 82 ? 0.002 -7.446 -7.716 1.00 91.69 82 TYR A N 1
ATOM 617 C CA . TYR A 1 82 ? 1.185 -8.296 -7.580 1.00 91.69 82 TYR A CA 1
ATOM 618 C C . TYR A 1 82 ? 1.855 -8.092 -6.210 1.00 91.69 82 TYR A C 1
ATOM 620 O O . TYR A 1 82 ? 2.595 -7.123 -6.007 1.00 91.69 82 TYR A O 1
ATOM 628 N N . PRO A 1 83 ? 1.619 -8.986 -5.232 1.00 88.19 83 PRO A N 1
ATOM 629 C CA . PRO A 1 83 ? 2.150 -8.836 -3.877 1.00 88.19 83 PRO A CA 1
ATOM 630 C C . PRO A 1 83 ? 3.657 -9.119 -3.772 1.00 88.19 83 PRO A C 1
ATOM 632 O O . PRO A 1 83 ? 4.242 -8.870 -2.718 1.00 88.19 83 PRO A O 1
ATOM 635 N N . SER A 1 84 ? 4.278 -9.651 -4.831 1.00 88.00 84 SER A N 1
ATOM 636 C CA . SER A 1 84 ? 5.713 -9.930 -4.906 1.00 88.00 84 SER A CA 1
ATOM 637 C C . SER A 1 84 ? 6.297 -9.539 -6.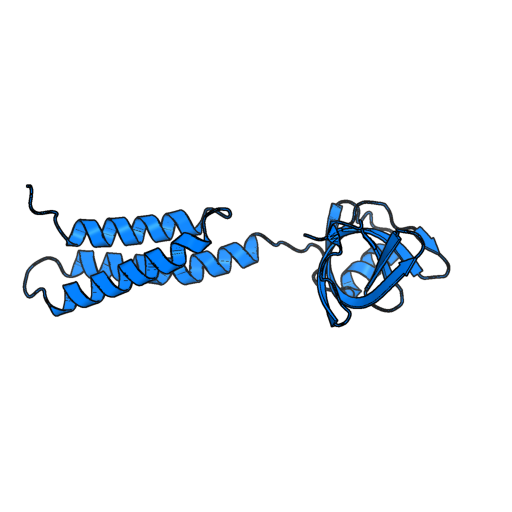264 1.00 88.00 84 SER A C 1
ATOM 639 O O . SER A 1 84 ? 5.614 -9.597 -7.287 1.00 88.00 84 SER A O 1
ATOM 641 N N . VAL A 1 85 ? 7.591 -9.202 -6.281 1.00 90.94 85 VAL A N 1
ATOM 642 C CA . VAL A 1 85 ? 8.344 -8.941 -7.524 1.00 90.94 85 VAL A CA 1
ATOM 643 C C . VAL A 1 85 ? 8.369 -10.170 -8.421 1.00 90.94 85 VAL A C 1
ATOM 645 O O . VAL A 1 85 ? 8.228 -10.034 -9.622 1.00 90.94 85 VAL A O 1
ATOM 648 N N . GLU A 1 86 ? 8.487 -11.366 -7.848 1.00 91.25 86 GLU A N 1
ATOM 649 C CA . GLU A 1 86 ? 8.573 -12.624 -8.601 1.00 91.25 86 GLU A CA 1
ATOM 650 C C . GLU A 1 86 ? 7.330 -12.866 -9.468 1.00 91.25 86 GLU A C 1
ATOM 652 O O . GLU A 1 86 ? 7.435 -13.211 -10.642 1.00 91.25 86 GLU A O 1
ATOM 657 N N . THR A 1 87 ? 6.136 -12.644 -8.905 1.00 92.25 87 THR A N 1
ATOM 658 C CA . THR A 1 87 ? 4.876 -12.805 -9.652 1.00 92.25 87 THR A CA 1
ATOM 659 C C . THR A 1 87 ? 4.713 -11.734 -10.722 1.00 92.25 87 THR A C 1
ATOM 661 O O . THR A 1 87 ? 4.197 -12.016 -11.801 1.00 92.25 87 THR A O 1
ATOM 664 N N . PHE A 1 88 ? 5.191 -10.522 -10.443 1.00 93.94 88 PHE A N 1
ATOM 665 C CA . PHE A 1 88 ? 5.200 -9.423 -11.397 1.00 93.94 88 PHE A CA 1
ATOM 666 C C . PHE A 1 88 ? 6.188 -9.662 -12.549 1.00 93.94 88 PHE A C 1
ATOM 668 O O . PHE A 1 88 ? 5.832 -9.463 -13.705 1.00 93.94 88 PHE A O 1
ATOM 675 N N . GLN A 1 89 ? 7.400 -10.134 -12.248 1.00 92.19 89 GLN A N 1
ATOM 676 C CA . GLN A 1 89 ? 8.437 -10.451 -13.231 1.00 92.19 89 GLN A CA 1
ATOM 677 C C . GLN A 1 89 ? 7.979 -11.557 -14.171 1.00 92.19 89 GLN A C 1
ATOM 679 O O . GLN A 1 89 ? 8.052 -11.390 -15.381 1.00 92.19 89 GLN A O 1
ATOM 684 N N . LYS A 1 90 ? 7.388 -12.624 -13.629 1.00 92.44 90 LYS A N 1
ATOM 685 C CA . LYS A 1 90 ? 6.811 -13.685 -14.454 1.00 92.44 90 LYS A CA 1
ATOM 686 C C . LYS A 1 90 ? 5.774 -13.147 -15.447 1.00 92.44 90 LYS A C 1
ATOM 688 O O . LYS A 1 90 ? 5.788 -13.525 -16.609 1.00 92.44 90 LYS A O 1
ATOM 693 N N . ALA A 1 91 ? 4.905 -12.236 -15.009 1.00 93.12 91 ALA A N 1
ATOM 694 C CA . ALA A 1 91 ? 3.909 -11.635 -15.890 1.00 93.12 91 ALA A CA 1
ATOM 695 C C . ALA A 1 91 ? 4.540 -10.743 -16.983 1.00 93.12 91 ALA A C 1
ATOM 697 O O . ALA A 1 91 ? 4.010 -10.659 -18.091 1.00 93.12 91 ALA A O 1
ATOM 698 N N . LEU A 1 92 ? 5.685 -10.105 -16.708 1.00 91.62 92 LEU A N 1
ATOM 699 C CA . LEU A 1 92 ? 6.465 -9.402 -17.735 1.00 91.62 92 LEU A CA 1
ATOM 700 C C . LEU A 1 92 ? 7.065 -10.367 -18.755 1.00 91.62 92 LEU A C 1
ATOM 702 O O . LEU A 1 92 ? 6.955 -10.111 -19.954 1.00 91.62 92 LEU A O 1
ATOM 706 N N . ASP A 1 93 ? 7.650 -11.467 -18.281 1.00 91.19 93 ASP A N 1
ATOM 707 C CA . ASP A 1 93 ? 8.252 -12.506 -19.122 1.00 91.19 93 ASP A CA 1
ATOM 708 C C . ASP A 1 93 ? 7.194 -13.165 -20.028 1.00 91.19 93 ASP A C 1
ATOM 710 O O . ASP A 1 93 ? 7.430 -13.410 -21.214 1.00 91.19 93 ASP A O 1
ATOM 714 N N . ASP A 1 94 ? 5.978 -13.339 -19.504 1.00 92.75 94 ASP A N 1
ATOM 715 C CA . ASP A 1 94 ? 4.801 -13.821 -20.235 1.00 92.75 94 ASP A CA 1
ATOM 716 C C . ASP A 1 94 ? 4.201 -12.751 -21.187 1.00 92.75 94 ASP A C 1
ATOM 718 O O . ASP A 1 94 ? 3.185 -12.986 -21.845 1.00 92.75 94 ASP A O 1
ATOM 722 N N . ASN A 1 95 ? 4.847 -11.584 -21.324 1.00 88.38 95 ASN A N 1
ATOM 723 C CA . ASN A 1 95 ? 4.439 -10.448 -22.161 1.00 88.38 95 ASN A CA 1
ATOM 724 C C . ASN A 1 95 ? 3.046 -9.876 -21.825 1.00 88.38 95 ASN A C 1
ATOM 726 O O . ASN A 1 95 ? 2.374 -9.291 -22.688 1.00 88.38 95 ASN A O 1
ATOM 730 N N . GLU A 1 96 ? 2.603 -9.999 -20.572 1.00 91.75 96 GLU A N 1
ATOM 731 C CA . GLU A 1 96 ? 1.332 -9.432 -20.128 1.00 91.75 96 GLU A CA 1
ATOM 732 C C . GLU A 1 96 ? 1.366 -7.895 -20.107 1.00 91.75 96 GLU A C 1
ATOM 734 O O . GLU A 1 96 ? 2.385 -7.241 -19.864 1.00 91.75 96 GLU A O 1
ATOM 739 N N . ASN A 1 97 ? 0.207 -7.269 -20.337 1.00 90.06 97 ASN A N 1
ATOM 740 C CA . ASN A 1 97 ? 0.083 -5.822 -20.196 1.00 90.06 97 ASN A CA 1
ATOM 741 C C . ASN A 1 97 ? -0.192 -5.443 -18.736 1.00 90.06 97 ASN A C 1
ATOM 743 O O . ASN A 1 97 ? -1.331 -5.489 -18.275 1.00 90.06 97 ASN A O 1
ATOM 747 N N . LEU A 1 98 ? 0.851 -4.986 -18.046 1.00 92.88 98 LEU A N 1
ATOM 748 C CA . LEU A 1 98 ? 0.785 -4.605 -16.632 1.00 92.88 98 LEU A CA 1
ATOM 749 C C . LEU A 1 98 ? 0.425 -3.130 -16.407 1.00 92.88 98 LEU A C 1
ATOM 751 O O . LEU A 1 98 ? 0.450 -2.644 -15.279 1.00 92.88 98 LEU A O 1
ATOM 755 N N . THR A 1 99 ? 0.074 -2.386 -17.459 1.00 93.06 99 THR A N 1
ATOM 756 C CA . THR A 1 99 ? -0.276 -0.965 -17.331 1.00 93.06 99 THR A CA 1
ATOM 757 C C . THR A 1 99 ? -1.498 -0.786 -16.428 1.00 93.06 99 THR A C 1
ATOM 759 O O . THR A 1 99 ? -2.557 -1.361 -16.663 1.00 93.06 99 THR A O 1
ATOM 762 N N . GLY A 1 100 ? -1.369 0.055 -15.403 1.00 89.75 100 GLY A N 1
ATOM 763 C CA . GLY A 1 100 ? -2.414 0.309 -14.414 1.00 89.75 100 GLY A CA 1
ATOM 764 C C . GLY A 1 100 ? -2.445 -0.684 -13.252 1.00 89.75 100 GLY A C 1
ATOM 765 O O . GLY A 1 100 ? -3.193 -0.433 -12.308 1.00 89.75 100 GLY A O 1
ATOM 766 N N . LYS A 1 101 ? -1.631 -1.744 -13.293 1.00 92.94 101 LYS A N 1
ATOM 767 C CA . LYS A 1 101 ? -1.474 -2.715 -12.208 1.00 92.94 101 LYS A CA 1
ATOM 768 C C . LYS A 1 101 ? -0.527 -2.207 -11.129 1.00 92.94 101 LYS A C 1
ATOM 770 O O . LYS A 1 101 ? 0.317 -1.346 -11.397 1.00 92.94 101 LYS A O 1
ATOM 775 N N . THR A 1 102 ? -0.674 -2.724 -9.915 1.00 93.56 102 THR A N 1
ATOM 776 C CA . THR A 1 102 ? 0.168 -2.375 -8.765 1.00 93.56 102 THR A CA 1
ATOM 777 C C . THR A 1 102 ? 1.064 -3.534 -8.348 1.00 93.56 102 THR A C 1
ATOM 779 O O . THR A 1 102 ? 0.646 -4.689 -8.323 1.00 93.56 102 THR A O 1
ATOM 782 N N . VAL A 1 103 ? 2.308 -3.223 -7.994 1.00 93.81 103 VAL A N 1
ATOM 783 C CA . VAL A 1 103 ? 3.269 -4.190 -7.457 1.00 93.81 103 VAL A CA 1
ATOM 784 C C . VAL A 1 103 ? 3.821 -3.697 -6.132 1.00 93.81 103 VAL A C 1
ATOM 786 O O . VAL A 1 103 ? 4.181 -2.525 -6.001 1.00 93.81 103 VAL A O 1
ATOM 789 N N . ARG A 1 104 ? 3.892 -4.595 -5.148 1.00 91.81 104 ARG A N 1
ATOM 790 C CA . ARG A 1 104 ? 4.484 -4.323 -3.839 1.00 91.81 104 ARG A CA 1
ATOM 791 C C . ARG A 1 104 ? 5.825 -5.024 -3.720 1.00 91.81 104 ARG A C 1
ATOM 793 O O . ARG A 1 104 ? 5.931 -6.224 -3.960 1.00 91.81 104 ARG A O 1
ATOM 800 N N . PHE A 1 105 ? 6.847 -4.279 -3.318 1.00 93.00 105 PHE A N 1
ATOM 801 C CA . PHE A 1 105 ? 8.189 -4.828 -3.184 1.00 93.00 105 PHE A CA 1
ATOM 802 C C . PHE A 1 105 ? 9.064 -4.043 -2.215 1.00 93.00 105 PHE A C 1
ATOM 804 O O . PHE A 1 105 ? 8.761 -2.908 -1.845 1.00 93.00 105 PHE A O 1
ATOM 811 N N . LYS A 1 106 ? 10.169 -4.673 -1.812 1.00 92.62 106 LYS A N 1
ATOM 812 C CA . LYS A 1 106 ? 11.220 -4.039 -1.023 1.00 92.62 106 LYS A CA 1
ATOM 813 C C . LYS A 1 106 ? 12.241 -3.390 -1.951 1.00 92.62 106 LYS A C 1
ATOM 815 O O . LYS A 1 106 ? 12.813 -4.068 -2.800 1.00 92.62 106 LYS A O 1
ATOM 820 N N . VAL A 1 107 ? 12.481 -2.098 -1.772 1.00 93.31 107 VAL A N 1
ATOM 821 C CA . VAL A 1 107 ? 13.397 -1.315 -2.602 1.00 93.31 107 VAL A CA 1
ATOM 822 C C . VAL A 1 107 ? 14.830 -1.813 -2.423 1.00 93.31 107 VAL A C 1
ATOM 824 O O . VAL A 1 107 ? 15.363 -1.799 -1.309 1.00 93.31 107 VAL A O 1
ATOM 827 N N . THR A 1 108 ? 15.467 -2.236 -3.515 1.00 92.94 108 THR A N 1
ATOM 828 C CA . THR A 1 108 ? 16.861 -2.714 -3.504 1.00 92.94 108 THR A CA 1
ATOM 829 C C . THR A 1 108 ? 17.859 -1.586 -3.722 1.00 92.94 108 THR A C 1
ATOM 831 O O . THR A 1 108 ? 18.945 -1.607 -3.136 1.00 92.94 108 THR A O 1
ATOM 834 N N . ASP A 1 109 ? 17.474 -0.587 -4.512 1.00 92.25 109 ASP A N 1
ATOM 835 C CA . ASP A 1 109 ? 18.277 0.595 -4.792 1.00 92.25 109 ASP A CA 1
ATOM 836 C C . ASP A 1 109 ? 17.404 1.788 -5.204 1.00 92.25 109 ASP A C 1
ATOM 838 O O . ASP A 1 109 ? 16.324 1.615 -5.778 1.00 92.25 109 ASP A O 1
ATOM 842 N N . VAL A 1 110 ? 17.892 2.996 -4.919 1.00 90.56 110 VAL A N 1
ATOM 843 C CA . VAL A 1 110 ? 17.288 4.258 -5.361 1.00 90.56 110 VAL A CA 1
ATOM 844 C C . VAL A 1 110 ? 18.373 5.088 -6.023 1.00 90.56 110 VAL A C 1
ATOM 846 O O . VAL A 1 110 ? 19.355 5.459 -5.384 1.00 90.56 110 VAL A O 1
ATOM 849 N N . SER A 1 111 ? 18.173 5.417 -7.293 1.00 87.62 111 SER A N 1
ATOM 850 C CA . SER A 1 111 ? 19.122 6.195 -8.082 1.00 87.62 111 SER A CA 1
ATOM 851 C C . SER A 1 111 ? 18.466 7.473 -8.599 1.00 87.62 111 SER A C 1
ATOM 853 O O . SER A 1 111 ? 17.288 7.497 -8.949 1.00 87.62 111 SER A O 1
ATOM 855 N N . ALA A 1 112 ? 19.228 8.565 -8.646 1.00 83.25 112 ALA A N 1
ATOM 856 C CA . ALA A 1 112 ? 18.776 9.844 -9.184 1.00 83.25 112 ALA A CA 1
ATOM 857 C C . ALA A 1 112 ? 19.751 10.307 -10.269 1.00 83.25 112 ALA A C 1
ATOM 859 O O . ALA A 1 112 ? 20.908 10.604 -9.977 1.00 83.25 112 ALA A O 1
ATOM 860 N N . ALA A 1 113 ? 19.286 10.380 -11.515 1.00 74.12 113 ALA A N 1
ATOM 861 C CA . ALA A 1 113 ? 20.085 10.816 -12.655 1.00 74.12 113 ALA A CA 1
ATOM 862 C C . ALA A 1 113 ? 19.340 11.911 -13.425 1.00 74.12 113 ALA A C 1
ATOM 864 O O . ALA A 1 113 ? 18.229 11.700 -13.906 1.00 74.12 113 ALA A O 1
ATOM 865 N N . SER A 1 114 ? 19.948 13.096 -13.534 1.00 64.56 114 SER A N 1
ATOM 866 C CA . SER A 1 114 ? 19.477 14.201 -14.389 1.00 64.56 114 SER A CA 1
ATOM 867 C C . SER A 1 114 ? 17.984 14.557 -14.246 1.00 64.56 114 SER A C 1
ATOM 869 O O . SER A 1 114 ? 17.319 14.873 -15.227 1.00 64.56 114 SER A O 1
ATOM 871 N N . GLY A 1 115 ? 17.445 14.509 -13.021 1.00 68.12 115 GLY A N 1
ATOM 872 C CA . GLY A 1 115 ? 16.043 14.843 -12.726 1.00 68.12 115 GLY A CA 1
ATOM 873 C C . GLY A 1 115 ? 15.057 13.674 -12.817 1.00 68.12 115 GLY A C 1
ATOM 874 O O . GLY A 1 115 ? 13.895 13.844 -12.445 1.00 68.12 115 GLY A O 1
ATOM 875 N N . PHE A 1 116 ? 15.521 12.496 -13.231 1.00 71.75 116 PHE A N 1
ATOM 876 C CA . PHE A 1 116 ? 14.772 11.248 -13.176 1.00 71.75 116 PHE A CA 1
ATOM 877 C C . PHE A 1 116 ? 15.193 10.454 -11.949 1.00 71.75 116 PHE A C 1
ATOM 879 O O . PHE A 1 116 ? 16.383 10.317 -11.656 1.00 71.75 116 PHE A O 1
ATOM 886 N N . TYR A 1 117 ? 14.205 9.932 -11.237 1.00 87.75 117 TYR A N 1
ATOM 887 C CA . TYR A 1 117 ? 14.440 9.060 -10.105 1.00 87.75 117 TYR A CA 1
ATOM 888 C C . TYR A 1 117 ? 14.037 7.645 -10.478 1.00 87.75 117 TYR A C 1
ATOM 890 O O . TYR A 1 117 ? 12.952 7.449 -11.023 1.00 87.75 117 TYR A O 1
ATOM 898 N N . SER A 1 118 ? 14.896 6.675 -10.189 1.00 89.44 118 SER A N 1
ATOM 899 C CA . SER A 1 118 ? 14.606 5.262 -10.373 1.00 89.44 118 SER A CA 1
ATOM 900 C C . SER A 1 118 ? 14.613 4.519 -9.044 1.00 89.44 118 SER A C 1
ATOM 902 O O . SER A 1 118 ? 15.434 4.775 -8.163 1.00 89.44 118 SER A O 1
ATOM 904 N N . VAL A 1 119 ? 13.677 3.587 -8.913 1.00 92.38 119 VAL A N 1
ATOM 905 C CA . VAL A 1 119 ? 13.550 2.663 -7.787 1.00 92.38 119 VAL A CA 1
ATOM 906 C C . VAL A 1 119 ? 13.674 1.253 -8.342 1.00 92.38 119 VAL A C 1
ATOM 908 O O . VAL A 1 119 ? 12.905 0.873 -9.227 1.00 92.38 119 VAL A O 1
ATOM 911 N N . ARG A 1 120 ? 14.645 0.483 -7.847 1.00 92.75 120 ARG A N 1
ATOM 912 C CA . ARG A 1 120 ? 14.857 -0.904 -8.277 1.00 92.75 120 ARG A CA 1
ATOM 913 C C . ARG A 1 120 ? 14.068 -1.883 -7.416 1.00 92.75 120 ARG A C 1
ATOM 915 O O . ARG A 1 120 ? 14.001 -1.748 -6.189 1.00 92.75 120 ARG A O 1
ATOM 922 N N . ALA A 1 121 ? 13.489 -2.866 -8.096 1.00 91.62 121 ALA A N 1
ATOM 923 C CA . ALA A 1 121 ? 12.775 -3.999 -7.534 1.00 91.62 121 ALA A CA 1
ATOM 924 C C . ALA A 1 121 ? 13.544 -5.275 -7.904 1.00 91.62 121 ALA A C 1
ATOM 926 O O . ALA A 1 121 ? 13.309 -5.864 -8.952 1.00 91.62 121 ALA A O 1
ATOM 927 N N . GLY A 1 122 ? 14.504 -5.676 -7.069 1.00 88.44 122 GLY A N 1
ATOM 928 C CA . GLY A 1 122 ? 15.451 -6.731 -7.448 1.00 88.44 122 GLY A CA 1
ATOM 929 C C . GLY A 1 122 ? 16.510 -6.220 -8.427 1.00 88.44 122 GLY A C 1
ATOM 930 O O . GLY A 1 122 ? 16.838 -5.028 -8.413 1.00 88.44 122 GLY A O 1
ATOM 931 N N . ASP A 1 123 ? 17.041 -7.126 -9.245 1.00 87.75 123 ASP A N 1
ATOM 932 C CA . ASP A 1 123 ? 18.103 -6.829 -10.212 1.00 87.75 123 ASP A CA 1
ATOM 933 C C . ASP A 1 123 ? 17.544 -6.482 -11.602 1.00 87.75 123 ASP A C 1
ATOM 935 O O . ASP A 1 123 ? 18.068 -5.580 -12.267 1.00 87.75 123 ASP A O 1
ATOM 939 N N . ASP A 1 124 ? 16.413 -7.088 -11.970 1.00 91.19 124 ASP A N 1
ATOM 940 C CA . ASP A 1 124 ? 15.892 -7.088 -13.344 1.00 91.19 124 ASP A CA 1
ATOM 941 C C . ASP A 1 124 ? 14.766 -6.073 -13.582 1.00 91.19 124 ASP A C 1
ATOM 943 O O . ASP A 1 124 ? 14.268 -5.945 -14.697 1.00 91.19 124 ASP A O 1
ATOM 947 N N . ILE A 1 125 ? 14.320 -5.340 -12.556 1.00 93.38 125 ILE A N 1
ATOM 948 C CA . ILE A 1 125 ? 13.193 -4.404 -12.678 1.00 93.38 125 ILE A CA 1
ATOM 949 C C . ILE A 1 125 ? 13.549 -3.044 -12.077 1.00 93.38 125 ILE A C 1
ATOM 951 O O . ILE A 1 125 ? 14.017 -2.934 -10.939 1.00 93.38 125 ILE A O 1
ATOM 955 N N . ALA A 1 126 ? 13.268 -1.982 -12.832 1.00 93.31 126 ALA A N 1
ATOM 956 C CA . ALA A 1 126 ? 13.433 -0.605 -12.391 1.00 93.31 126 ALA A CA 1
ATOM 957 C C . ALA A 1 126 ? 12.247 0.284 -12.800 1.00 93.31 126 ALA A C 1
ATOM 959 O O . ALA A 1 126 ? 11.801 0.306 -13.950 1.00 93.31 126 ALA A O 1
ATOM 960 N N . PHE A 1 127 ? 11.767 1.069 -11.835 1.00 93.69 127 PHE A N 1
ATOM 961 C CA . PHE A 1 127 ? 10.669 2.013 -12.004 1.00 93.69 127 PHE A CA 1
ATOM 962 C C . PHE A 1 127 ? 11.177 3.445 -11.987 1.00 93.69 127 PHE A C 1
ATOM 964 O O . PHE A 1 127 ? 11.770 3.874 -11.001 1.00 93.69 127 PHE A O 1
ATOM 971 N N . TYR A 1 128 ? 10.880 4.208 -13.032 1.00 92.31 128 TYR A N 1
ATOM 972 C CA . TYR A 1 128 ? 11.062 5.650 -13.053 1.00 92.31 128 TYR A CA 1
ATOM 973 C C . TYR A 1 128 ? 9.868 6.343 -12.404 1.00 92.31 128 TYR A C 1
ATOM 975 O O . TYR A 1 128 ? 8.718 6.146 -12.802 1.00 92.31 128 TYR A O 1
ATOM 983 N N . ILE A 1 129 ? 10.157 7.157 -11.395 1.00 89.94 129 ILE A N 1
ATOM 984 C CA . ILE A 1 129 ? 9.173 7.838 -10.560 1.00 89.94 129 ILE A CA 1
ATOM 985 C C . ILE A 1 129 ? 9.412 9.347 -10.634 1.00 89.94 129 ILE A C 1
ATOM 987 O O . ILE A 1 129 ? 10.542 9.830 -10.750 1.00 89.94 129 ILE A O 1
ATOM 991 N N . SER A 1 130 ? 8.325 10.113 -10.571 1.00 84.81 130 SER A N 1
ATOM 992 C CA . SER A 1 130 ? 8.393 11.570 -10.521 1.00 84.81 130 SER A CA 1
ATOM 993 C C . SER A 1 130 ? 9.079 12.067 -9.236 1.00 84.81 130 SER A C 1
ATOM 995 O O . SER A 1 130 ? 9.024 11.439 -8.176 1.00 84.81 130 SER A O 1
ATOM 997 N N . LYS A 1 131 ? 9.682 13.261 -9.297 1.00 80.00 131 LYS A N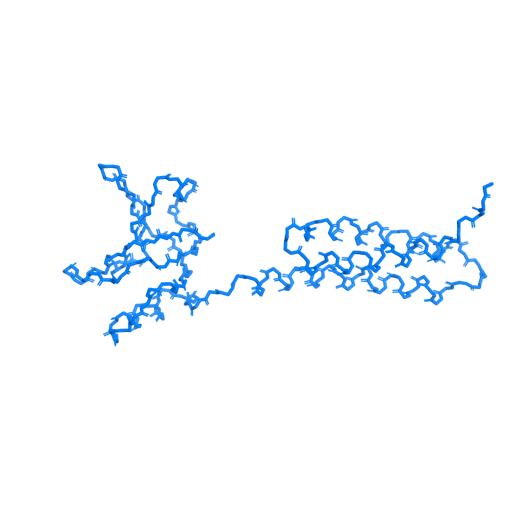 1
ATOM 998 C CA . LYS A 1 131 ? 10.336 13.900 -8.139 1.00 80.00 131 LYS A CA 1
ATOM 999 C C . LYS A 1 131 ? 9.387 14.142 -6.958 1.00 80.00 131 LYS A C 1
ATOM 1001 O O . LYS A 1 131 ? 9.831 14.207 -5.813 1.00 80.00 131 LYS A O 1
ATOM 1006 N N . THR A 1 132 ? 8.101 14.347 -7.227 1.00 80.31 132 THR A N 1
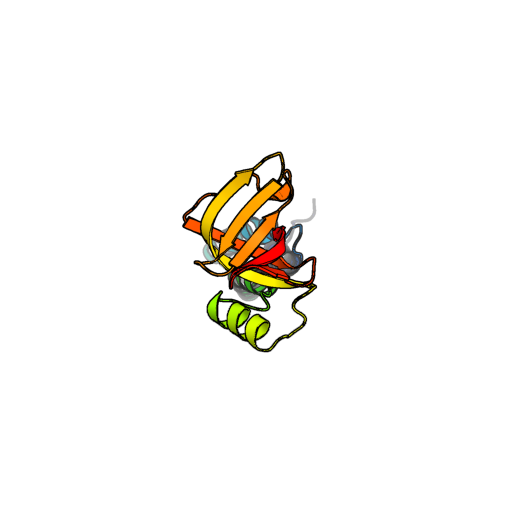ATOM 1007 C CA . THR A 1 132 ? 7.100 14.579 -6.181 1.00 80.31 132 THR A CA 1
ATOM 1008 C C . THR A 1 132 ? 6.758 13.301 -5.435 1.00 80.31 132 THR A C 1
ATOM 1010 O O . THR A 1 132 ? 6.605 13.360 -4.218 1.00 80.31 132 THR A O 1
ATOM 1013 N N . ASP A 1 133 ? 6.699 12.171 -6.141 1.00 81.56 133 ASP A N 1
ATOM 1014 C CA . ASP A 1 133 ? 6.215 10.906 -5.584 1.00 81.56 133 ASP A CA 1
ATOM 1015 C C . ASP A 1 133 ? 7.322 10.120 -4.864 1.00 81.56 133 ASP A C 1
ATOM 1017 O O . ASP A 1 133 ? 7.027 9.328 -3.979 1.00 81.56 133 ASP A O 1
ATOM 1021 N N . ILE A 1 134 ? 8.601 10.356 -5.183 1.00 82.94 134 ILE A N 1
ATOM 1022 C CA . ILE A 1 134 ? 9.711 9.621 -4.550 1.00 82.94 134 ILE A CA 1
ATOM 1023 C C . ILE A 1 134 ? 10.118 10.136 -3.157 1.00 82.94 134 ILE A C 1
ATOM 1025 O O . ILE A 1 134 ? 10.997 9.570 -2.506 1.00 82.94 134 ILE A O 1
ATOM 1029 N N . LYS A 1 135 ? 9.537 11.242 -2.680 1.00 81.44 135 LYS A N 1
ATOM 1030 C CA . LYS A 1 135 ? 9.974 11.876 -1.427 1.00 81.44 135 LYS A CA 1
ATOM 1031 C C . LYS A 1 135 ? 9.911 10.898 -0.250 1.00 81.44 135 LYS A C 1
ATOM 1033 O O . LYS A 1 135 ? 8.834 10.499 0.171 1.00 81.44 135 LYS A O 1
ATOM 1038 N N . GLY A 1 136 ? 11.076 10.598 0.321 1.00 81.94 136 GLY A N 1
ATOM 1039 C CA . GLY A 1 136 ? 11.205 9.764 1.516 1.00 81.94 136 GLY A CA 1
ATOM 1040 C C . GLY A 1 136 ? 11.431 8.276 1.250 1.00 81.94 136 GLY A C 1
ATOM 1041 O O . GLY A 1 136 ? 11.673 7.568 2.216 1.00 81.94 136 GLY A O 1
ATOM 1042 N N . ILE A 1 137 ? 11.418 7.818 -0.008 1.00 87.25 137 ILE A N 1
ATOM 1043 C CA . ILE A 1 137 ? 11.716 6.419 -0.346 1.00 87.25 137 ILE A CA 1
ATOM 1044 C C . ILE A 1 137 ? 13.222 6.176 -0.272 1.00 87.25 137 ILE A C 1
ATOM 1046 O O . ILE A 1 137 ? 14.009 6.873 -0.920 1.00 87.25 137 ILE A O 1
ATOM 1050 N N . GLN A 1 138 ? 13.615 5.162 0.490 1.00 90.38 138 GLN A N 1
ATOM 1051 C CA . GLN A 1 138 ? 14.996 4.732 0.652 1.00 90.38 138 GLN A CA 1
ATOM 1052 C C . GLN A 1 138 ? 15.148 3.235 0.384 1.00 90.38 138 GLN A C 1
ATOM 1054 O O . GLN A 1 138 ? 14.192 2.457 0.347 1.00 90.38 138 GLN A O 1
ATOM 1059 N N . LYS A 1 139 ? 16.399 2.812 0.198 1.00 91.19 139 LYS A N 1
ATOM 1060 C CA . LYS A 1 139 ? 16.745 1.396 0.119 1.00 91.19 139 LYS A CA 1
ATOM 1061 C C . LYS A 1 139 ? 16.268 0.668 1.377 1.00 91.19 139 LYS A C 1
ATOM 1063 O O . LYS A 1 139 ? 16.591 1.064 2.492 1.00 91.19 139 LYS A O 1
ATOM 1068 N N . GLY A 1 140 ? 15.568 -0.443 1.179 1.00 89.12 140 GLY A N 1
ATOM 1069 C CA . GLY A 1 140 ? 15.015 -1.272 2.245 1.00 89.12 140 GLY A CA 1
ATOM 1070 C C . GLY A 1 140 ? 13.550 -0.996 2.577 1.00 89.12 140 GLY A C 1
ATOM 1071 O O . GLY A 1 140 ? 12.935 -1.847 3.224 1.00 89.12 140 GLY A O 1
ATOM 1072 N N . ASP A 1 141 ? 12.976 0.107 2.097 1.00 89.06 141 ASP A N 1
ATOM 1073 C CA . ASP A 1 141 ? 11.556 0.399 2.283 1.00 89.06 141 ASP A CA 1
ATOM 1074 C C . ASP A 1 141 ? 10.685 -0.567 1.485 1.00 89.06 141 ASP A C 1
ATOM 1076 O O . ASP A 1 141 ? 11.078 -1.069 0.433 1.00 89.06 141 ASP A O 1
ATOM 1080 N N . THR A 1 142 ? 9.480 -0.831 1.983 1.00 91.00 142 THR A N 1
ATOM 1081 C CA . THR A 1 142 ? 8.459 -1.550 1.217 1.00 91.00 142 THR A CA 1
ATOM 1082 C C . THR A 1 142 ? 7.511 -0.542 0.599 1.00 91.00 142 THR A C 1
ATOM 1084 O O . THR A 1 142 ? 6.849 0.195 1.326 1.00 91.00 142 THR A O 1
ATOM 1087 N N . VAL A 1 143 ? 7.425 -0.541 -0.726 1.00 90.94 143 VAL A N 1
ATOM 1088 C CA . VAL A 1 143 ? 6.610 0.406 -1.492 1.00 90.94 143 VAL A CA 1
ATOM 1089 C C . VAL A 1 143 ? 5.639 -0.337 -2.398 1.00 90.94 143 VAL A C 1
ATOM 1091 O O . VAL A 1 143 ? 5.894 -1.477 -2.791 1.00 90.94 143 VAL A O 1
ATOM 1094 N N . THR A 1 144 ? 4.535 0.327 -2.735 1.00 92.00 144 THR A N 1
ATOM 1095 C CA . THR A 1 144 ? 3.586 -0.126 -3.753 1.00 92.00 144 THR A CA 1
ATOM 1096 C C . THR A 1 144 ? 3.642 0.847 -4.922 1.00 92.00 144 THR A C 1
ATOM 1098 O O . THR A 1 144 ? 3.445 2.049 -4.745 1.00 92.00 144 THR A O 1
ATOM 1101 N N . ILE A 1 145 ? 3.942 0.339 -6.117 1.00 92.19 145 ILE A N 1
ATOM 1102 C CA . ILE A 1 145 ? 4.049 1.143 -7.334 1.00 92.19 145 ILE A CA 1
ATOM 1103 C C . ILE A 1 145 ? 2.974 0.719 -8.322 1.00 92.19 145 ILE A C 1
ATOM 1105 O O . ILE A 1 145 ? 2.871 -0.450 -8.686 1.00 92.19 145 ILE A O 1
ATOM 1109 N N . LYS A 1 146 ? 2.218 1.699 -8.813 1.00 92.94 146 LYS A N 1
ATOM 1110 C CA . LYS A 1 146 ? 1.309 1.561 -9.944 1.00 92.94 146 LYS A CA 1
ATOM 1111 C C . LYS A 1 146 ? 2.039 1.805 -11.258 1.00 92.94 146 LYS A C 1
ATOM 1113 O O . LYS A 1 146 ? 2.547 2.904 -11.491 1.00 92.94 146 LYS A O 1
ATOM 1118 N N . VAL A 1 147 ? 2.025 0.818 -12.143 1.00 93.81 147 VAL A N 1
ATOM 1119 C CA . VAL A 1 147 ? 2.641 0.892 -13.472 1.00 93.81 147 VAL A CA 1
ATOM 1120 C C . VAL A 1 147 ? 1.858 1.863 -14.358 1.00 93.81 147 VAL A C 1
ATOM 1122 O O . VAL A 1 147 ? 0.632 1.791 -14.461 1.00 93.81 147 VAL A O 1
ATOM 1125 N N . LYS A 1 148 ? 2.556 2.797 -15.005 1.00 92.62 148 LYS A N 1
ATOM 1126 C CA . LYS A 1 148 ? 1.965 3.840 -15.862 1.00 92.62 148 LYS A CA 1
ATOM 1127 C C . LYS A 1 148 ? 2.230 3.641 -17.345 1.00 92.62 148 LYS A C 1
ATOM 1129 O O . LYS A 1 148 ? 1.482 4.180 -18.156 1.00 92.62 148 LYS A O 1
ATOM 1134 N N . SER A 1 149 ? 3.270 2.899 -17.697 1.00 89.75 149 SER A N 1
ATOM 1135 C CA . SER A 1 149 ? 3.642 2.641 -19.083 1.00 89.75 149 SER A CA 1
ATOM 1136 C C . SER A 1 149 ? 3.949 1.169 -19.294 1.00 89.75 149 SER A C 1
ATOM 1138 O O . SER A 1 149 ? 4.318 0.468 -18.354 1.00 89.75 149 SER A O 1
ATOM 1140 N N . LYS A 1 150 ? 3.862 0.729 -20.551 1.00 89.44 150 LYS A N 1
ATOM 1141 C CA . LYS A 1 150 ? 4.377 -0.575 -20.965 1.00 89.44 150 LYS A CA 1
ATOM 1142 C C . LYS A 1 150 ? 5.860 -0.690 -20.595 1.00 89.44 150 LYS A C 1
ATOM 1144 O O . LYS A 1 150 ? 6.589 0.303 -20.673 1.00 89.44 150 LYS A O 1
ATOM 1149 N N . ALA A 1 151 ? 6.272 -1.887 -20.196 1.00 89.12 151 ALA A N 1
ATOM 1150 C CA . ALA A 1 151 ? 7.664 -2.187 -19.919 1.00 89.12 151 ALA A CA 1
ATOM 1151 C C . ALA A 1 151 ? 8.503 -2.151 -21.199 1.00 89.12 151 ALA A C 1
ATOM 1153 O O . ALA A 1 151 ? 8.079 -2.654 -22.243 1.00 89.12 151 ALA A O 1
ATOM 1154 N N . ALA A 1 152 ? 9.685 -1.553 -21.104 1.00 90.44 152 ALA A N 1
ATOM 1155 C CA . ALA A 1 152 ? 10.740 -1.680 -22.095 1.00 90.44 152 ALA A CA 1
ATOM 1156 C C . ALA A 1 152 ? 11.811 -2.615 -21.531 1.00 90.44 152 ALA A C 1
ATOM 1158 O O . ALA A 1 152 ? 12.317 -2.360 -20.443 1.00 90.44 152 ALA A O 1
ATOM 1159 N N . ASP A 1 153 ? 12.145 -3.677 -22.256 1.00 89.06 153 ASP A N 1
ATOM 1160 C CA . ASP A 1 153 ? 13.290 -4.524 -21.928 1.00 89.06 153 ASP A CA 1
ATOM 1161 C C . ASP A 1 153 ? 14.552 -3.909 -22.541 1.00 89.06 153 ASP A C 1
ATOM 1163 O O . ASP A 1 153 ? 14.640 -3.696 -23.756 1.00 89.06 153 ASP A O 1
ATOM 1167 N N . VAL A 1 154 ? 15.513 -3.579 -21.682 1.00 86.94 154 VAL A N 1
ATOM 1168 C CA . VAL A 1 154 ? 16.837 -3.115 -22.075 1.00 86.94 154 VAL A CA 1
ATOM 1169 C C . VAL A 1 154 ? 17.867 -4.010 -21.404 1.00 86.94 154 VAL A C 1
ATOM 1171 O O . VAL A 1 154 ? 18.143 -3.869 -20.215 1.00 86.94 154 VAL A O 1
ATOM 1174 N N . LEU A 1 155 ? 18.471 -4.903 -22.192 1.00 85.62 155 LEU A N 1
ATOM 1175 C CA . LEU A 1 155 ? 19.527 -5.820 -21.745 1.00 85.62 155 LEU A CA 1
ATOM 1176 C C . LEU A 1 155 ? 19.095 -6.734 -20.578 1.00 85.62 155 LEU A C 1
ATOM 1178 O O . LEU A 1 155 ? 19.903 -7.007 -19.692 1.00 85.62 155 LEU A O 1
ATOM 1182 N N . GLY A 1 156 ? 17.842 -7.201 -20.575 1.00 82.88 156 GLY A N 1
ATOM 1183 C CA . GLY A 1 156 ? 17.297 -8.061 -19.520 1.00 82.88 156 GLY A CA 1
ATOM 1184 C C . GLY A 1 156 ? 16.804 -7.292 -18.294 1.00 82.88 156 GLY A C 1
ATOM 1185 O O . GLY A 1 156 ? 16.455 -7.906 -17.292 1.00 82.88 156 GLY A O 1
ATOM 1186 N N . ILE A 1 157 ? 16.779 -5.956 -18.358 1.00 87.69 157 ILE A N 1
ATOM 1187 C CA . ILE A 1 157 ? 16.216 -5.102 -17.315 1.00 87.69 157 ILE A CA 1
ATOM 1188 C C . ILE A 1 157 ? 14.936 -4.467 -17.843 1.00 87.69 157 ILE A C 1
ATOM 1190 O O . ILE A 1 157 ? 14.950 -3.686 -18.799 1.00 87.69 157 ILE A O 1
ATOM 1194 N N . TYR A 1 158 ? 13.829 -4.743 -17.164 1.00 92.25 158 TYR A N 1
ATOM 1195 C CA . TYR A 1 158 ? 12.550 -4.113 -17.428 1.00 92.25 158 TYR A CA 1
ATOM 1196 C C . TYR A 1 158 ? 12.498 -2.706 -16.832 1.00 92.25 158 TYR A C 1
ATOM 1198 O O . TYR A 1 158 ? 12.559 -2.503 -15.615 1.00 92.25 158 TYR A O 1
ATOM 1206 N N . LEU A 1 159 ? 12.327 -1.723 -17.710 1.00 91.81 159 LEU A N 1
ATOM 1207 C CA . LEU A 1 159 ? 12.206 -0.308 -17.389 1.00 91.81 159 LEU A CA 1
ATOM 1208 C C . LEU A 1 159 ? 10.769 0.161 -17.595 1.00 91.81 159 LEU A C 1
ATOM 1210 O O . LEU A 1 159 ? 10.179 -0.040 -18.659 1.00 91.81 159 LEU A O 1
ATOM 1214 N N . MET A 1 160 ? 10.202 0.819 -16.583 1.00 93.44 160 MET A N 1
ATOM 1215 C CA . MET A 1 160 ? 8.817 1.300 -16.635 1.00 93.44 160 MET A CA 1
ATOM 1216 C C . MET A 1 160 ? 8.650 2.615 -15.892 1.00 93.44 160 MET A C 1
ATOM 1218 O O . MET A 1 160 ? 9.358 2.884 -14.928 1.00 93.44 160 MET A O 1
ATOM 1222 N N . ASN A 1 161 ? 7.646 3.402 -16.269 1.00 92.38 161 ASN A N 1
ATOM 1223 C CA . ASN A 1 161 ? 7.195 4.512 -15.440 1.00 92.38 161 ASN A CA 1
ATOM 1224 C C . ASN A 1 161 ? 6.230 4.004 -14.368 1.00 92.38 161 ASN A C 1
ATOM 1226 O O . ASN A 1 161 ? 5.301 3.246 -14.660 1.00 92.38 161 ASN A O 1
ATOM 1230 N N . GLY A 1 162 ? 6.427 4.467 -13.139 1.00 91.19 162 GLY A N 1
ATOM 1231 C CA . GLY A 1 162 ? 5.628 4.103 -11.979 1.00 91.19 162 GLY A CA 1
ATOM 1232 C C . GLY A 1 162 ? 5.133 5.324 -11.210 1.00 91.19 162 GLY A C 1
ATOM 1233 O O . GLY A 1 162 ? 5.729 6.400 -11.256 1.00 91.19 162 GLY A O 1
ATOM 1234 N N . LYS A 1 163 ? 4.030 5.153 -10.481 1.00 90.00 163 LYS A N 1
ATOM 1235 C CA . LYS A 1 163 ? 3.561 6.103 -9.469 1.00 90.00 163 LYS A CA 1
ATOM 1236 C C . LYS A 1 163 ? 3.442 5.385 -8.129 1.00 90.00 163 LYS A C 1
ATOM 1238 O O . LYS A 1 163 ? 2.855 4.311 -8.081 1.00 90.00 163 LYS A O 1
ATOM 1243 N N . VAL A 1 164 ? 3.966 5.990 -7.071 1.00 87.75 164 VAL A N 1
ATOM 1244 C CA . VAL A 1 164 ? 3.826 5.490 -5.696 1.00 87.75 164 VAL A CA 1
ATOM 1245 C C . VAL A 1 164 ? 2.376 5.690 -5.240 1.00 87.75 164 VAL A C 1
ATOM 1247 O O . VAL A 1 164 ? 1.811 6.764 -5.480 1.00 87.75 164 VAL A O 1
ATOM 1250 N N . GLU A 1 165 ? 1.772 4.653 -4.655 1.00 80.50 165 GLU A N 1
ATOM 1251 C CA . GLU A 1 165 ? 0.441 4.723 -4.022 1.00 80.50 165 GLU A CA 1
ATOM 1252 C C . GLU A 1 165 ? 0.497 5.103 -2.541 1.00 80.50 165 GLU A C 1
ATOM 1254 O O . GLU A 1 165 ? 1.456 4.686 -1.852 1.00 80.50 165 GLU A O 1
#

Radius of gyration: 24.15 Å; chains: 1; bounding box: 54×34×62 Å